Protein AF-F3C0T1-F1 (afdb_monomer_lite)

Secondary structure (DSSP, 8-state):
-HHHHHHHHHHHHHHHHHHHHHHHH--HHHHTTT-HHHHHHHHHHHHHHTT---TGGGT--

Sequence (61 aa):
MTMLKTEFAAFVEEQIALAGEILADAKVSKRDYMSGGKLSVFLALHRVLQGKPTEQDLGML

Structure (mmCIF, N/CA/C/O backbone):
data_AF-F3C0T1-F1
#
_entry.id   AF-F3C0T1-F1
#
loop_
_atom_site.group_PDB
_atom_site.id
_atom_site.type_symbol
_atom_site.label_atom_id
_atom_site.label_alt_id
_atom_site.label_comp_id
_atom_site.label_asym_id
_atom_site.label_entity_id
_atom_site.label_seq_id
_atom_site.pdbx_PDB_ins_code
_atom_site.Cartn_x
_atom_site.Cartn_y
_atom_site.Cartn_z
_atom_site.occupancy
_atom_site.B_iso_or_equiv
_atom_site.auth_seq_id
_atom_site.auth_comp_id
_atom_site.auth_asym_id
_atom_site.auth_atom_id
_atom_site.pdbx_PDB_model_num
ATOM 1 N N . MET A 1 1 ? -16.924 11.195 5.697 1.00 58.09 1 MET A N 1
ATOM 2 C CA . MET A 1 1 ? -15.571 10.668 5.998 1.00 58.09 1 MET A CA 1
ATOM 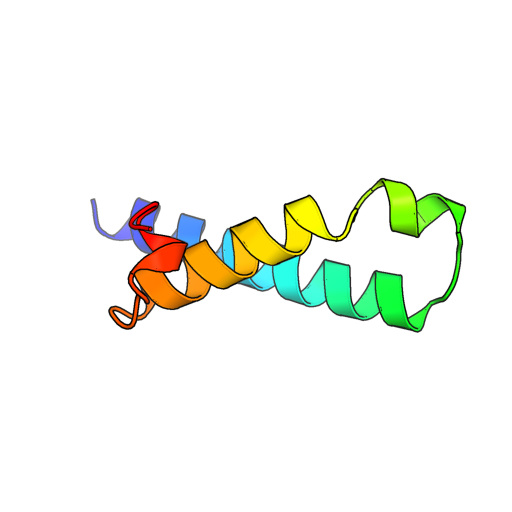3 C C . MET A 1 1 ? -15.284 9.310 5.344 1.00 58.09 1 MET A C 1
ATOM 5 O O . MET A 1 1 ? -14.123 8.976 5.172 1.00 58.09 1 MET A O 1
ATOM 9 N N . THR A 1 2 ? -16.302 8.543 4.931 1.00 63.44 2 THR A N 1
ATOM 10 C CA . THR A 1 2 ? -16.146 7.219 4.291 1.00 63.44 2 THR A CA 1
ATOM 11 C C . THR A 1 2 ? -15.560 7.285 2.875 1.00 63.44 2 THR A C 1
ATOM 13 O O . THR A 1 2 ? -14.696 6.486 2.544 1.00 63.44 2 THR A O 1
ATOM 16 N N . MET A 1 3 ? -15.969 8.278 2.075 1.00 66.81 3 MET A N 1
ATOM 17 C CA . MET A 1 3 ? -15.543 8.448 0.676 1.00 66.81 3 MET A CA 1
ATOM 18 C C . MET A 1 3 ? -14.026 8.642 0.533 1.00 66.81 3 MET A C 1
ATOM 20 O O . MET A 1 3 ? -13.395 7.909 -0.216 1.00 66.81 3 MET A O 1
ATOM 24 N N . LEU A 1 4 ? -13.433 9.520 1.353 1.00 76.94 4 LEU A N 1
ATOM 25 C CA . LEU A 1 4 ? -11.984 9.765 1.371 1.00 76.94 4 LEU A CA 1
ATOM 26 C C . LEU A 1 4 ? -11.180 8.487 1.656 1.00 76.94 4 LEU A C 1
ATOM 28 O O . LEU A 1 4 ? -10.117 8.272 1.084 1.00 76.94 4 LEU A O 1
ATOM 32 N N . LYS A 1 5 ? -11.695 7.621 2.538 1.00 77.75 5 LYS A N 1
ATOM 33 C CA . LYS A 1 5 ? -11.035 6.360 2.896 1.00 77.75 5 LYS A CA 1
ATOM 34 C C . LYS A 1 5 ? -11.078 5.359 1.736 1.00 77.75 5 LYS A C 1
ATOM 36 O O . LYS A 1 5 ? -10.100 4.652 1.518 1.00 77.75 5 LYS A O 1
ATOM 41 N N . THR A 1 6 ? -12.180 5.332 0.987 1.00 87.19 6 THR A N 1
ATOM 42 C CA . THR A 1 6 ? -12.349 4.488 -0.205 1.00 87.19 6 THR A CA 1
ATOM 43 C C . THR A 1 6 ? -11.485 4.964 -1.371 1.00 87.19 6 THR A C 1
ATOM 45 O O . THR A 1 6 ? -10.819 4.150 -2.001 1.00 87.19 6 THR A O 1
ATOM 48 N N . GLU A 1 7 ? -11.449 6.271 -1.636 1.00 92.00 7 GLU A N 1
ATOM 49 C CA . GLU A 1 7 ? -10.626 6.861 -2.701 1.00 92.00 7 GLU A CA 1
ATOM 50 C C . GLU A 1 7 ? -9.135 6.669 -2.425 1.00 92.00 7 GLU A C 1
ATOM 52 O O . GLU A 1 7 ? -8.380 6.267 -3.307 1.00 92.00 7 GLU A O 1
ATOM 57 N N . PHE A 1 8 ? -8.716 6.879 -1.175 1.00 91.62 8 PHE A N 1
ATOM 58 C CA . PHE A 1 8 ? -7.335 6.640 -0.777 1.00 91.62 8 PHE A CA 1
ATOM 59 C C . PHE A 1 8 ? -6.948 5.160 -0.888 1.00 91.62 8 PHE A C 1
ATOM 61 O O . PHE A 1 8 ? -5.854 4.851 -1.352 1.00 91.62 8 PHE A O 1
ATOM 68 N N . ALA A 1 9 ? -7.842 4.238 -0.519 1.00 93.75 9 ALA A N 1
ATOM 69 C CA . ALA A 1 9 ? -7.598 2.810 -0.707 1.00 93.75 9 ALA A CA 1
ATOM 70 C C . ALA A 1 9 ? -7.449 2.440 -2.187 1.00 93.75 9 ALA A C 1
ATOM 72 O O . ALA A 1 9 ? -6.493 1.757 -2.539 1.00 93.75 9 ALA A O 1
ATOM 73 N N . ALA A 1 10 ? -8.329 2.944 -3.055 1.00 94.56 10 ALA A N 1
ATOM 74 C CA . ALA A 1 10 ? -8.233 2.713 -4.495 1.00 94.56 10 ALA A CA 1
ATOM 75 C C . ALA A 1 10 ? -6.911 3.241 -5.074 1.00 94.56 10 ALA A C 1
ATOM 77 O O . ALA A 1 10 ? -6.254 2.545 -5.844 1.00 94.56 10 ALA A O 1
ATOM 78 N N . PHE A 1 11 ? -6.482 4.429 -4.641 1.00 94.31 11 PHE A N 1
ATOM 79 C CA . PHE A 1 11 ? -5.188 4.988 -5.023 1.00 94.31 11 PHE A CA 1
ATOM 80 C C . PHE A 1 11 ? -4.017 4.089 -4.597 1.00 94.31 11 PHE A C 1
ATOM 82 O O . PHE A 1 11 ? -3.112 3.844 -5.391 1.00 94.31 11 PHE A O 1
ATOM 89 N N . VAL A 1 12 ? -4.030 3.561 -3.368 1.00 94.56 12 VAL A N 1
ATOM 90 C CA . VAL A 1 12 ? -2.981 2.642 -2.890 1.00 94.56 12 VAL A CA 1
ATOM 91 C C . VAL A 1 12 ? -2.914 1.374 -3.751 1.00 94.56 12 VAL A C 1
ATOM 93 O O . VAL A 1 12 ? -1.814 0.976 -4.135 1.00 94.56 12 VAL A O 1
ATOM 96 N N . GLU A 1 13 ? -4.055 0.773 -4.105 1.00 95.19 13 GLU A N 1
ATOM 97 C CA . GLU A 1 13 ? -4.088 -0.404 -4.992 1.00 95.19 13 GLU A CA 1
ATOM 98 C C . GLU A 1 13 ? -3.518 -0.099 -6.383 1.00 95.19 13 GLU A C 1
ATOM 100 O O . GLU A 1 13 ? -2.728 -0.878 -6.919 1.00 95.19 13 GLU A O 1
ATOM 105 N N . GLU A 1 14 ? -3.872 1.053 -6.960 1.00 94.12 14 GLU A N 1
ATOM 106 C CA . GLU A 1 14 ? -3.386 1.477 -8.276 1.00 94.12 14 GLU A CA 1
ATOM 107 C C . GLU A 1 14 ? -1.858 1.616 -8.295 1.00 94.12 14 GLU A C 1
ATOM 109 O O . GLU A 1 14 ? -1.197 1.151 -9.225 1.00 94.12 14 GLU A O 1
ATOM 114 N N . GLN A 1 15 ? -1.270 2.196 -7.243 1.00 91.75 15 GLN A N 1
ATOM 115 C CA . GLN A 1 15 ? 0.185 2.342 -7.147 1.00 91.75 15 GLN A CA 1
ATOM 116 C C . GLN A 1 15 ? 0.903 0.992 -7.007 1.00 91.75 15 GLN A C 1
ATOM 118 O O . GLN A 1 15 ? 1.980 0.810 -7.581 1.00 91.75 15 GLN A O 1
ATOM 123 N N . ILE A 1 16 ? 0.313 0.028 -6.290 1.00 92.31 16 ILE A N 1
ATOM 124 C CA . ILE A 1 16 ? 0.853 -1.337 -6.179 1.00 92.31 16 ILE A CA 1
ATOM 125 C C . ILE A 1 16 ? 0.803 -2.044 -7.539 1.00 92.31 16 ILE A C 1
ATOM 127 O O . ILE A 1 16 ? 1.798 -2.646 -7.950 1.00 92.31 16 ILE A O 1
ATOM 131 N N . ALA A 1 17 ? -0.318 -1.940 -8.259 1.00 91.00 17 ALA A N 1
ATOM 132 C CA . ALA A 1 17 ? -0.470 -2.532 -9.587 1.00 91.00 17 ALA A CA 1
ATOM 133 C C . ALA A 1 17 ? 0.541 -1.946 -10.588 1.00 91.00 17 ALA A C 1
ATOM 135 O O . ALA A 1 17 ? 1.269 -2.696 -11.243 1.00 91.00 17 ALA A O 1
ATOM 136 N N . LEU A 1 18 ? 0.669 -0.615 -10.627 1.00 87.75 18 LEU A N 1
ATOM 137 C CA . LEU A 1 18 ? 1.635 0.085 -11.475 1.00 87.75 18 LEU A CA 1
ATOM 138 C C . LEU A 1 18 ? 3.079 -0.342 -11.172 1.00 87.75 18 LEU A C 1
ATOM 140 O O . LEU A 1 18 ? 3.881 -0.541 -12.086 1.00 87.75 18 LEU A O 1
ATOM 144 N N . ALA A 1 19 ? 3.425 -0.515 -9.895 1.00 85.50 19 ALA A N 1
ATOM 145 C CA . ALA A 1 19 ? 4.742 -1.011 -9.512 1.00 85.50 19 ALA A CA 1
ATOM 146 C C . ALA A 1 19 ? 4.989 -2.443 -10.020 1.00 85.50 19 ALA A C 1
ATOM 148 O O . ALA A 1 19 ? 6.086 -2.734 -10.499 1.00 85.50 19 ALA A O 1
ATOM 149 N N . GLY A 1 20 ? 3.977 -3.316 -9.973 1.00 83.38 20 GLY A N 1
ATOM 150 C CA . GLY A 1 20 ? 4.036 -4.660 -10.552 1.00 83.38 20 GLY A CA 1
ATOM 151 C C . GLY A 1 20 ? 4.342 -4.643 -12.053 1.00 83.38 20 GLY A C 1
ATOM 152 O O . GLY A 1 20 ? 5.249 -5.345 -12.506 1.00 83.38 20 GLY A O 1
ATOM 153 N N . GLU A 1 21 ? 3.657 -3.784 -12.811 1.00 84.12 21 GLU A N 1
ATOM 154 C CA . GLU A 1 21 ? 3.897 -3.607 -14.250 1.00 84.12 21 GLU A CA 1
ATOM 155 C C . GLU A 1 21 ? 5.305 -3.071 -14.547 1.00 84.12 21 GLU A C 1
ATOM 157 O O . GLU A 1 21 ? 5.992 -3.577 -15.436 1.00 84.12 21 GLU A O 1
ATOM 162 N N . ILE A 1 22 ? 5.777 -2.081 -13.782 1.00 81.69 22 ILE A N 1
ATOM 163 C CA . ILE A 1 22 ? 7.121 -1.502 -13.940 1.00 81.69 22 ILE A CA 1
ATOM 164 C C . ILE A 1 22 ? 8.211 -2.545 -13.676 1.00 81.69 22 ILE A C 1
ATOM 166 O O . ILE A 1 22 ? 9.206 -2.614 -14.408 1.00 81.69 22 ILE A O 1
ATOM 170 N N . LEU A 1 23 ? 8.050 -3.350 -12.623 1.00 79.00 23 LEU A N 1
ATOM 171 C CA . LEU A 1 23 ? 9.009 -4.397 -12.282 1.00 79.00 23 LEU A CA 1
ATOM 172 C C . LEU A 1 23 ? 9.065 -5.475 -13.373 1.00 79.00 23 LEU A C 1
ATOM 174 O O . LEU A 1 23 ? 10.171 -5.916 -13.710 1.00 79.00 23 LEU A O 1
ATOM 178 N N . ALA A 1 24 ? 7.913 -5.822 -13.959 1.00 81.00 24 ALA A N 1
ATOM 179 C CA . ALA A 1 24 ? 7.788 -6.771 -15.063 1.00 81.00 24 ALA A CA 1
ATOM 180 C C . ALA A 1 24 ? 8.341 -6.245 -16.409 1.00 81.00 24 ALA A C 1
ATOM 182 O O . ALA A 1 24 ? 8.979 -7.008 -17.128 1.00 81.00 24 ALA A O 1
ATOM 183 N N . ASP A 1 25 ? 8.169 -4.953 -16.737 1.00 77.31 25 ASP A N 1
ATOM 184 C CA . ASP A 1 25 ? 8.645 -4.317 -17.995 1.00 77.31 25 ASP A CA 1
ATOM 185 C C . ASP A 1 25 ? 10.187 -4.184 -18.049 1.00 77.31 25 ASP A C 1
ATOM 187 O O . ASP A 1 25 ? 10.753 -3.869 -19.091 1.00 77.31 25 ASP A O 1
ATOM 191 N N . ALA A 1 26 ? 10.903 -4.406 -16.937 1.00 64.81 26 ALA A N 1
ATOM 192 C CA . ALA A 1 26 ? 12.373 -4.395 -16.815 1.00 64.81 26 ALA A CA 1
ATOM 193 C C . ALA A 1 26 ? 13.117 -3.131 -17.316 1.00 64.81 26 ALA A C 1
ATOM 195 O O . ALA A 1 26 ? 14.348 -3.070 -17.256 1.00 64.81 26 ALA A O 1
ATOM 196 N N . LYS A 1 27 ? 12.402 -2.084 -17.746 1.00 67.50 27 LYS A N 1
ATOM 197 C CA . LYS A 1 27 ? 12.979 -0.807 -18.179 1.00 67.50 27 LYS A CA 1
ATOM 198 C C . LYS A 1 27 ? 13.514 -0.031 -16.983 1.00 67.50 27 LYS A C 1
ATOM 200 O O . L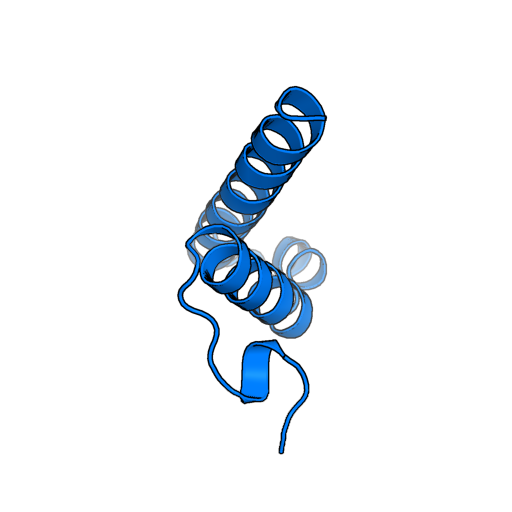YS A 1 27 ? 12.759 0.486 -16.161 1.00 67.50 27 LYS A O 1
ATOM 205 N N . VAL A 1 28 ? 14.839 0.086 -16.931 1.00 62.62 28 VAL A N 1
ATOM 206 C CA . VAL A 1 28 ? 15.595 0.749 -15.856 1.00 62.62 28 VAL A CA 1
ATOM 207 C C . VAL A 1 28 ? 15.099 2.177 -15.591 1.00 62.62 28 VAL A C 1
ATOM 209 O O . VAL A 1 28 ? 14.932 2.549 -14.437 1.00 62.62 28 VAL A O 1
ATOM 212 N N . SER A 1 29 ? 14.734 2.936 -16.630 1.00 64.69 29 SER A N 1
ATOM 213 C CA . SER A 1 29 ? 14.243 4.319 -16.495 1.00 64.69 29 SER A CA 1
ATOM 214 C C . SER A 1 29 ? 12.916 4.464 -15.741 1.00 64.69 29 SER A C 1
ATOM 216 O O . SER A 1 29 ? 12.651 5.517 -15.171 1.00 64.69 29 SER A O 1
ATOM 218 N N . LYS A 1 30 ? 12.074 3.422 -15.716 1.00 61.44 30 LYS A N 1
ATOM 219 C CA . LYS A 1 30 ? 10.819 3.412 -14.947 1.00 61.44 30 LYS A CA 1
ATOM 220 C C . LYS A 1 30 ? 11.001 2.842 -13.540 1.00 61.44 30 LYS A C 1
ATOM 222 O O . LYS A 1 30 ? 10.200 3.142 -12.660 1.00 61.44 30 LYS A O 1
ATOM 227 N N . ARG A 1 31 ? 12.052 2.050 -13.304 1.00 59.75 31 ARG A N 1
ATOM 228 C CA . ARG A 1 31 ? 12.362 1.501 -11.973 1.00 59.75 31 ARG A CA 1
ATOM 229 C C . ARG A 1 31 ? 12.752 2.587 -10.972 1.00 59.75 31 ARG A C 1
ATOM 231 O O . ARG A 1 31 ? 12.447 2.438 -9.798 1.0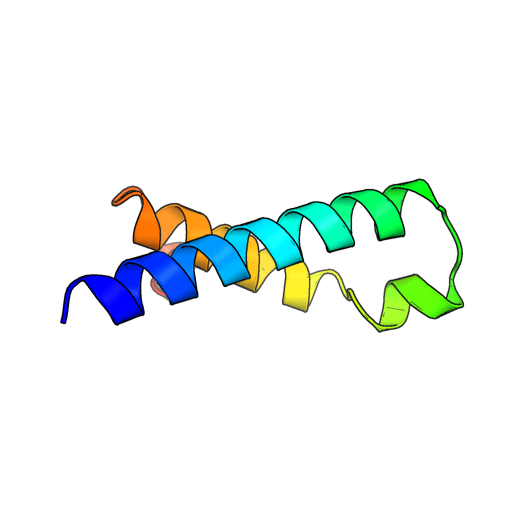0 59.75 31 ARG A O 1
ATOM 238 N N . ASP A 1 32 ? 13.319 3.703 -11.427 1.00 64.06 32 ASP A N 1
ATOM 239 C CA . ASP A 1 32 ? 13.596 4.850 -10.550 1.00 64.06 32 ASP A CA 1
ATOM 240 C C . ASP A 1 32 ? 12.310 5.544 -10.063 1.00 64.06 32 ASP A C 1
ATOM 242 O O . ASP A 1 32 ? 12.259 6.050 -8.940 1.00 64.06 32 ASP A O 1
ATOM 246 N N . TYR A 1 33 ? 11.238 5.516 -10.868 1.00 63.16 33 TYR A N 1
ATOM 247 C CA . TYR A 1 33 ? 9.920 6.034 -10.476 1.00 63.16 33 TYR A CA 1
ATOM 248 C C . TYR A 1 33 ? 9.290 5.197 -9.349 1.00 63.16 33 TYR A C 1
ATOM 250 O O . TYR A 1 33 ? 8.724 5.761 -8.409 1.00 63.16 33 TYR A O 1
ATOM 258 N N . MET A 1 34 ? 9.466 3.870 -9.392 1.00 67.69 34 MET A N 1
ATOM 259 C CA . MET A 1 34 ? 9.095 2.932 -8.324 1.00 67.69 34 M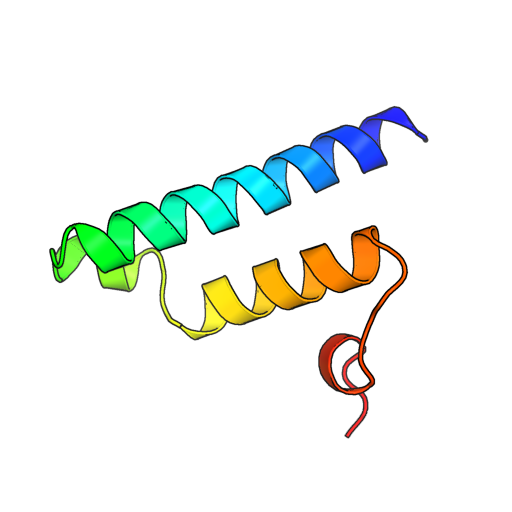ET A CA 1
ATOM 260 C C . MET A 1 34 ? 10.328 2.285 -7.694 1.00 67.69 34 MET A C 1
ATOM 262 O O . MET A 1 34 ? 10.581 1.088 -7.845 1.00 67.69 34 MET A O 1
ATOM 266 N N . SER A 1 35 ? 11.093 3.089 -6.951 1.00 70.12 35 SER A N 1
ATOM 267 C CA . SER A 1 35 ? 12.157 2.558 -6.101 1.00 70.12 35 SER A CA 1
ATOM 268 C C . SER A 1 35 ? 11.575 1.592 -5.059 1.00 70.12 35 SER A C 1
ATOM 270 O O . SER A 1 35 ? 10.449 1.771 -4.589 1.00 70.12 35 SER A O 1
ATOM 272 N N . GLY A 1 36 ? 12.343 0.574 -4.656 1.00 69.75 36 GLY A N 1
ATOM 273 C CA . GLY A 1 36 ? 11.877 -0.443 -3.698 1.00 69.75 36 GLY A CA 1
ATOM 274 C C . GLY A 1 36 ? 11.316 0.136 -2.388 1.00 69.75 36 GLY A C 1
ATOM 275 O O . GLY A 1 36 ? 10.396 -0.438 -1.813 1.00 69.75 36 GLY A O 1
ATOM 276 N N . GLY A 1 37 ? 11.798 1.313 -1.964 1.00 79.00 37 GLY A N 1
ATOM 277 C CA . GLY A 1 37 ? 11.279 2.036 -0.798 1.00 79.00 37 GLY A CA 1
ATOM 278 C C . GLY A 1 37 ? 9.889 2.659 -0.987 1.00 79.00 37 GLY A C 1
ATOM 279 O O . GLY A 1 37 ? 9.144 2.780 -0.024 1.00 79.00 37 GLY A O 1
ATOM 280 N N . LYS A 1 38 ? 9.494 3.041 -2.209 1.00 84.44 38 LYS A N 1
ATOM 281 C CA . LYS A 1 38 ? 8.129 3.533 -2.480 1.00 84.44 38 LYS A CA 1
ATOM 282 C C . LYS A 1 38 ? 7.123 2.386 -2.454 1.00 84.44 38 LYS A C 1
ATOM 284 O O . LYS A 1 38 ? 6.063 2.511 -1.847 1.00 84.44 38 LYS A O 1
ATOM 289 N N . LEU A 1 39 ? 7.476 1.254 -3.064 1.00 87.81 39 LEU A N 1
ATOM 290 C CA . LEU A 1 39 ? 6.623 0.067 -3.066 1.00 87.81 39 LEU A CA 1
ATOM 291 C C . LEU A 1 39 ? 6.404 -0.476 -1.647 1.00 87.81 39 LEU A C 1
ATOM 293 O O . LEU A 1 39 ? 5.275 -0.809 -1.293 1.00 87.81 39 LEU A O 1
ATOM 297 N N . SER A 1 40 ? 7.447 -0.525 -0.810 1.00 88.31 40 SER A N 1
ATOM 298 C CA . SER A 1 40 ? 7.302 -0.993 0.575 1.00 88.31 40 SER A CA 1
ATOM 299 C C . SER A 1 40 ? 6.326 -0.135 1.388 1.00 88.31 40 SER A C 1
ATOM 301 O O . SER A 1 40 ? 5.539 -0.689 2.155 1.00 88.31 40 SER A O 1
ATOM 303 N N . VAL A 1 41 ? 6.304 1.184 1.165 1.00 91.38 41 VAL A N 1
ATOM 304 C CA . VAL A 1 41 ? 5.338 2.100 1.794 1.00 91.38 41 VAL A CA 1
ATOM 305 C C . VAL A 1 41 ? 3.908 1.792 1.351 1.00 91.38 41 VAL A C 1
ATOM 307 O O . VAL A 1 41 ? 3.030 1.657 2.202 1.00 91.38 41 VAL A O 1
ATOM 310 N N . PHE A 1 42 ? 3.650 1.628 0.050 1.00 93.31 42 PHE A N 1
ATOM 311 C CA . PHE A 1 42 ? 2.301 1.291 -0.421 1.00 93.31 42 PHE A CA 1
ATOM 312 C C . PHE A 1 42 ? 1.823 -0.070 0.093 1.00 93.31 42 PHE A C 1
ATOM 314 O O . PHE A 1 42 ? 0.668 -0.201 0.493 1.00 93.31 42 PHE A O 1
ATOM 321 N N . LEU A 1 43 ? 2.714 -1.062 0.174 1.00 93.00 43 LEU A N 1
ATOM 322 C CA . LEU A 1 43 ? 2.389 -2.369 0.749 1.00 93.00 43 LEU A CA 1
ATOM 323 C C . LEU A 1 43 ? 2.048 -2.284 2.246 1.00 93.00 43 LEU A C 1
ATOM 325 O O . LEU A 1 43 ? 1.137 -2.978 2.699 1.00 93.00 43 LEU A O 1
ATOM 329 N N . ALA A 1 44 ? 2.742 -1.435 3.010 1.00 94.38 44 ALA A N 1
ATOM 330 C CA . ALA A 1 44 ? 2.409 -1.178 4.411 1.00 94.38 44 ALA A CA 1
ATOM 331 C C . ALA A 1 44 ? 1.038 -0.491 4.546 1.00 94.38 44 ALA A C 1
ATOM 333 O O . ALA A 1 44 ? 0.191 -0.929 5.325 1.00 94.38 44 ALA A O 1
ATOM 334 N N . LEU A 1 45 ? 0.771 0.532 3.725 1.00 94.19 45 LEU A N 1
ATOM 335 C CA . LEU A 1 45 ? -0.519 1.230 3.701 1.00 94.19 45 LEU A CA 1
ATOM 336 C C . LEU A 1 45 ? -1.679 0.293 3.349 1.00 94.19 45 LEU A C 1
ATOM 338 O O . LEU A 1 45 ? -2.720 0.344 3.999 1.00 94.19 45 LEU A O 1
ATOM 342 N N . HIS A 1 46 ? -1.494 -0.598 2.375 1.00 94.88 46 HIS A N 1
ATOM 343 C CA . HIS A 1 46 ? -2.478 -1.618 2.017 1.00 94.88 46 HIS A CA 1
ATOM 344 C C . HIS A 1 46 ? -2.848 -2.498 3.220 1.00 94.88 46 HIS A C 1
ATOM 346 O O . HIS A 1 46 ? -4.028 -2.661 3.539 1.00 94.88 46 HIS A O 1
ATOM 352 N N . ARG A 1 47 ? -1.847 -3.004 3.953 1.00 95.12 47 ARG A N 1
ATOM 353 C CA . ARG A 1 47 ? -2.063 -3.823 5.158 1.00 95.12 47 ARG A CA 1
ATOM 354 C C . ARG A 1 47 ? -2.796 -3.060 6.259 1.00 95.12 47 ARG A C 1
ATOM 356 O O . ARG A 1 47 ? -3.736 -3.592 6.853 1.00 95.12 47 ARG A O 1
ATOM 363 N N . VAL A 1 48 ? -2.427 -1.800 6.488 1.00 93.88 48 VAL A N 1
ATOM 364 C CA . VAL A 1 48 ? -3.115 -0.912 7.440 1.00 93.88 48 VAL A CA 1
ATOM 365 C C . VAL A 1 48 ? -4.582 -0.711 7.045 1.00 93.88 48 VAL A C 1
ATOM 367 O O . VAL A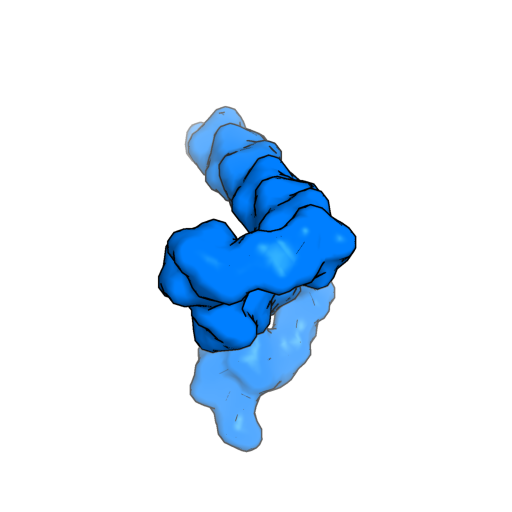 1 48 ? -5.470 -0.839 7.888 1.00 93.88 48 VAL A O 1
ATOM 370 N N . LEU A 1 49 ? -4.863 -0.441 5.767 1.00 92.12 49 LEU A N 1
ATOM 371 C CA . LEU A 1 49 ? -6.224 -0.217 5.266 1.00 92.12 49 LEU A CA 1
ATOM 372 C C . LEU A 1 49 ? -7.103 -1.470 5.346 1.00 92.12 49 LEU A C 1
ATOM 374 O O . LEU A 1 49 ? -8.308 -1.352 5.567 1.00 92.12 49 LEU A O 1
ATOM 378 N N . GLN A 1 50 ? -6.504 -2.657 5.248 1.00 91.81 50 GLN A N 1
ATOM 379 C CA . GLN A 1 50 ? -7.177 -3.938 5.476 1.00 91.81 50 GLN A CA 1
ATOM 380 C C . GLN A 1 50 ? -7.356 -4.296 6.961 1.00 91.81 50 GLN A C 1
ATOM 382 O O . GLN A 1 50 ? -7.945 -5.334 7.267 1.00 91.81 50 GLN A O 1
ATOM 387 N N . GLY A 1 51 ? -6.849 -3.477 7.890 1.00 92.44 51 GLY A N 1
ATOM 388 C CA . GLY A 1 51 ? -6.889 -3.767 9.324 1.00 92.44 51 GLY A CA 1
ATOM 389 C C . GLY A 1 51 ? -5.959 -4.908 9.744 1.00 92.44 51 GLY A C 1
ATOM 390 O O . GLY A 1 51 ? -6.219 -5.564 10.749 1.00 92.44 51 GLY A O 1
ATOM 391 N N . LYS A 1 52 ? -4.893 -5.160 8.974 1.00 94.69 52 LYS A N 1
ATOM 392 C CA . LYS A 1 52 ? -3.896 -6.215 9.221 1.00 94.69 52 LYS A CA 1
ATOM 393 C C . LYS A 1 52 ? -2.452 -5.673 9.254 1.00 94.69 52 LYS A C 1
ATOM 395 O O . LYS A 1 52 ? -1.599 -6.234 8.565 1.00 94.69 52 LYS A O 1
ATOM 400 N N . PRO A 1 53 ? -2.157 -4.576 9.977 1.00 93.94 53 PRO A N 1
ATOM 401 C CA . PRO A 1 53 ? -0.798 -4.048 10.028 1.00 93.94 53 PRO A CA 1
ATOM 402 C C . PRO A 1 53 ? 0.144 -4.989 10.791 1.00 93.94 53 PRO A C 1
ATOM 404 O O . PRO A 1 53 ? -0.272 -5.647 11.747 1.00 93.94 53 PRO A O 1
ATOM 407 N N . THR A 1 54 ? 1.418 -5.014 10.404 1.00 92.69 54 THR A N 1
ATOM 408 C CA . THR A 1 54 ? 2.503 -5.522 11.257 1.00 92.69 54 THR A CA 1
ATOM 409 C C . THR A 1 54 ? 3.057 -4.407 12.148 1.00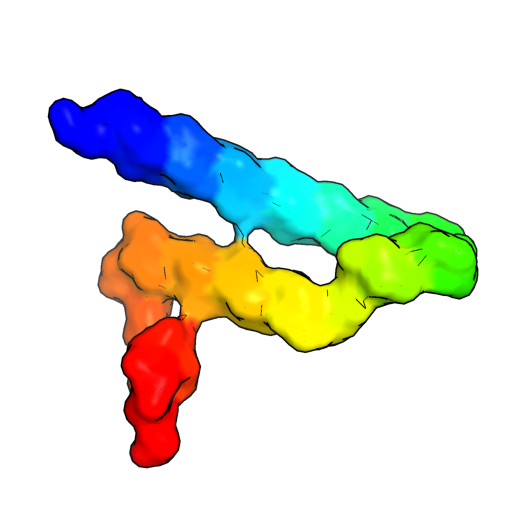 92.69 54 THR A C 1
ATOM 411 O O . THR A 1 54 ? 2.761 -3.229 11.950 1.00 92.69 54 THR A O 1
ATOM 414 N N . GLU A 1 55 ? 3.893 -4.756 13.125 1.00 91.06 55 GLU A N 1
ATOM 415 C CA . GLU A 1 55 ? 4.596 -3.770 13.958 1.00 91.06 55 GLU A CA 1
ATOM 416 C C . GLU A 1 55 ? 5.460 -2.829 13.105 1.00 91.06 55 GLU A C 1
ATOM 418 O O . GLU A 1 55 ? 5.408 -1.610 13.273 1.00 91.06 55 GLU A O 1
ATOM 423 N N . GLN A 1 56 ? 6.136 -3.371 12.090 1.00 89.00 56 GLN A N 1
ATOM 424 C CA . GLN A 1 56 ? 6.952 -2.593 11.156 1.00 89.00 56 GLN A CA 1
ATOM 425 C C . GLN A 1 56 ? 6.114 -1.625 10.309 1.00 89.00 56 GLN A C 1
ATOM 427 O O . GLN A 1 56 ? 6.554 -0.504 10.059 1.00 89.00 56 GLN A O 1
ATOM 432 N N . ASP A 1 57 ? 4.897 -2.010 9.902 1.00 90.19 57 ASP A N 1
ATOM 433 C CA . ASP A 1 57 ? 3.988 -1.122 9.156 1.00 90.19 57 ASP A CA 1
ATOM 434 C C . ASP A 1 57 ? 3.575 0.111 9.971 1.00 90.19 57 ASP A C 1
ATOM 436 O O . ASP A 1 57 ? 3.231 1.152 9.410 1.00 90.19 57 ASP A O 1
ATOM 440 N N . LEU A 1 58 ? 3.611 -0.012 11.298 1.00 87.94 58 LEU A N 1
ATOM 441 C CA . LEU A 1 58 ? 3.281 1.042 12.254 1.00 87.94 58 LEU A CA 1
ATOM 442 C C . LEU A 1 58 ? 4.521 1.815 12.730 1.00 87.94 58 LEU A C 1
ATOM 444 O O . LEU A 1 58 ? 4.397 2.701 13.574 1.00 87.94 58 LEU A O 1
ATOM 448 N N . GLY A 1 59 ? 5.708 1.498 12.201 1.00 84.25 59 GLY A N 1
ATOM 449 C CA . GLY A 1 59 ? 6.971 2.105 12.622 1.00 84.25 59 GLY A CA 1
ATOM 450 C C . GLY A 1 59 ? 7.467 1.622 13.987 1.00 84.25 59 GLY A C 1
ATOM 451 O O . GLY A 1 59 ? 8.280 2.304 14.608 1.00 84.25 59 GLY A O 1
ATOM 452 N N . MET A 1 60 ? 6.978 0.475 14.461 1.00 80.88 60 MET A N 1
ATOM 453 C CA . MET A 1 60 ? 7.473 -0.182 15.667 1.00 80.88 60 MET A CA 1
ATOM 454 C C . MET A 1 60 ? 8.620 -1.135 15.298 1.00 80.88 60 MET A C 1
ATOM 456 O O . MET A 1 60 ? 8.550 -1.841 14.287 1.00 80.88 60 MET A O 1
ATOM 460 N N . LEU A 1 61 ? 9.701 -1.063 16.084 1.00 67.38 61 LEU A N 1
ATOM 461 C CA . LEU A 1 61 ? 10.936 -1.841 15.923 1.00 67.38 61 LEU A CA 1
ATOM 462 C C . LEU A 1 61 ? 10.822 -3.216 16.575 1.00 67.38 61 LEU A C 1
ATOM 464 O O . LEU A 1 61 ? 10.405 -3.247 17.754 1.00 67.38 61 LEU A O 1
#

Organism: NCBI:txid875330

pLDDT: mean 83.1, std 11.65, range [58.09, 95.19]

Foldseek 3Di:
DVVVLVVVLVVLVVVLVVQVVLVVVPPPVCCVVVPVVNNVLSVLVNCVSVVRHDCVSVVHD

Radius of gyration: 13.07 Å; chains: 1; bounding box: 32×17×34 Å